Protein AF-A0A939DPF0-F1 (afdb_monomer_lite)

Structure (mmCIF, N/CA/C/O backbone):
data_AF-A0A939DPF0-F1
#
_entry.id   AF-A0A939DPF0-F1
#
loop_
_atom_site.group_PDB
_atom_site.id
_atom_site.type_symbol
_atom_site.label_atom_id
_atom_site.label_alt_id
_atom_site.label_comp_id
_atom_site.label_asym_id
_atom_site.label_entity_id
_atom_site.label_seq_id
_atom_site.pdbx_PDB_ins_code
_atom_site.Cartn_x
_atom_site.Cartn_y
_atom_site.Cartn_z
_atom_site.occupancy
_atom_site.B_iso_or_equiv
_atom_site.auth_seq_id
_atom_site.auth_comp_id
_atom_site.auth_asym_id
_atom_site.auth_atom_id
_atom_site.pdbx_PDB_model_num
ATOM 1 N N . MET A 1 1 ? -19.220 1.037 -7.546 1.00 44.16 1 MET A N 1
ATOM 2 C CA . MET A 1 1 ? -17.985 1.163 -6.741 1.00 44.16 1 MET A CA 1
ATOM 3 C C . MET A 1 1 ? -16.874 1.566 -7.686 1.00 44.16 1 MET A C 1
ATOM 5 O O . MET A 1 1 ? -16.738 0.910 -8.711 1.00 44.16 1 MET A O 1
ATOM 9 N N . ASN A 1 2 ? -16.155 2.658 -7.408 1.00 53.19 2 ASN A N 1
ATOM 10 C CA . ASN A 1 2 ? -14.982 3.020 -8.206 1.00 53.19 2 ASN A CA 1
ATOM 11 C C . ASN A 1 2 ? -13.992 1.861 -8.114 1.00 53.19 2 ASN A C 1
ATOM 13 O O . ASN A 1 2 ? -13.552 1.514 -7.020 1.00 53.19 2 ASN A O 1
ATOM 17 N N . LYS A 1 3 ? -13.730 1.218 -9.251 1.00 66.06 3 LYS A N 1
ATOM 18 C CA . LYS A 1 3 ? -12.729 0.166 -9.356 1.00 66.06 3 LYS A CA 1
ATOM 19 C C . LYS A 1 3 ? -11.383 0.836 -9.092 1.00 66.06 3 LYS A C 1
ATOM 21 O O . LYS A 1 3 ? -10.964 1.675 -9.883 1.00 66.06 3 LYS A O 1
ATOM 26 N N . LEU A 1 4 ? -10.782 0.549 -7.941 1.00 84.75 4 LEU A N 1
ATOM 27 C CA . LEU A 1 4 ? -9.407 0.948 -7.676 1.00 84.75 4 LEU A CA 1
ATOM 28 C C . LEU A 1 4 ? -8.543 0.140 -8.648 1.00 84.75 4 LEU A C 1
ATOM 30 O O . LEU A 1 4 ? -8.611 -1.085 -8.642 1.00 84.75 4 LEU A O 1
ATOM 34 N N . ASP A 1 5 ? -7.826 0.817 -9.537 1.00 89.62 5 ASP A N 1
ATOM 35 C CA . ASP A 1 5 ? -6.888 0.178 -10.456 1.00 89.62 5 ASP A CA 1
ATOM 36 C C . ASP A 1 5 ? -5.487 0.663 -10.105 1.00 89.62 5 ASP A C 1
ATOM 38 O O . ASP A 1 5 ? -5.183 1.852 -10.209 1.00 89.62 5 ASP A O 1
ATOM 42 N N . LEU A 1 6 ? -4.674 -0.257 -9.596 1.00 93.00 6 LEU A N 1
ATOM 43 C CA . LEU A 1 6 ? -3.308 0.013 -9.155 1.00 93.00 6 LEU A CA 1
ATOM 44 C C . LEU A 1 6 ? -2.271 -0.445 -10.186 1.00 93.00 6 LEU A C 1
ATOM 46 O O . LEU A 1 6 ? -1.075 -0.303 -9.942 1.00 93.00 6 LEU A O 1
ATOM 50 N N . ASN A 1 7 ? -2.712 -0.982 -11.325 1.00 94.69 7 ASN A N 1
ATOM 51 C CA . ASN A 1 7 ? -1.827 -1.491 -12.361 1.00 94.69 7 ASN A CA 1
ATOM 52 C C . ASN A 1 7 ? -1.511 -0.411 -13.403 1.00 94.69 7 ASN A C 1
ATOM 54 O O . ASN A 1 7 ? -2.320 0.462 -13.709 1.00 94.69 7 ASN A O 1
ATOM 58 N N . HIS A 1 8 ? -0.320 -0.494 -13.986 1.00 93.44 8 HIS A N 1
ATOM 59 C CA . HIS A 1 8 ? 0.135 0.380 -15.066 1.00 93.44 8 HIS A CA 1
ATOM 60 C C . HIS A 1 8 ? 1.061 -0.385 -16.017 1.00 93.44 8 HIS A C 1
ATOM 62 O O . HIS A 1 8 ? 1.435 -1.530 -15.778 1.00 93.44 8 HIS A O 1
ATOM 68 N N . ALA A 1 9 ? 1.475 0.266 -17.106 1.00 92.06 9 ALA A N 1
ATOM 69 C CA . ALA A 1 9 ? 2.286 -0.340 -18.169 1.00 92.06 9 ALA A CA 1
ATOM 70 C C . ALA A 1 9 ? 3.669 -0.865 -17.724 1.00 92.06 9 ALA A C 1
ATOM 72 O O . ALA A 1 9 ? 4.347 -1.529 -18.503 1.00 92.06 9 ALA A O 1
ATOM 73 N N . HIS A 1 10 ? 4.091 -0.558 -16.497 1.00 91.56 10 HIS A N 1
ATOM 74 C CA . HIS A 1 10 ? 5.377 -0.971 -15.931 1.00 91.56 10 HIS A CA 1
ATOM 75 C C . HIS A 1 10 ? 5.221 -1.921 -14.736 1.00 91.56 10 HIS A C 1
ATOM 77 O O . HIS A 1 10 ? 6.206 -2.222 -14.069 1.00 91.56 10 HIS A O 1
ATOM 83 N N . SER A 1 11 ? 4.002 -2.376 -14.436 1.00 92.88 11 SER A N 1
ATOM 84 C CA . SER A 1 11 ? 3.785 -3.350 -13.371 1.00 92.88 11 SER A CA 1
ATOM 85 C C . SER A 1 11 ? 4.331 -4.720 -13.784 1.00 92.88 11 SER A C 1
ATOM 87 O O . SER A 1 11 ? 4.074 -5.199 -14.889 1.00 92.88 11 SER A O 1
ATOM 89 N N . PHE A 1 12 ? 5.086 -5.350 -12.888 1.00 94.25 12 PHE A N 1
ATOM 90 C CA . PHE A 1 12 ? 5.681 -6.678 -13.064 1.00 94.25 12 PHE A CA 1
ATOM 91 C C . PHE A 1 12 ? 4.885 -7.744 -12.286 1.00 94.25 12 PHE A C 1
ATOM 93 O O . PHE A 1 12 ? 4.076 -7.374 -11.433 1.00 94.25 12 PHE A O 1
ATOM 100 N N . PRO A 1 13 ? 5.050 -9.050 -12.575 1.00 96.06 13 PRO A N 1
ATOM 101 C CA . PRO A 1 13 ? 4.161 -10.105 -12.075 1.00 96.06 13 PRO A CA 1
ATOM 102 C C . PRO A 1 13 ? 3.912 -10.083 -10.562 1.00 96.06 13 PRO A C 1
ATOM 104 O O . PRO A 1 13 ? 2.766 -10.159 -10.129 1.00 96.06 13 PRO A O 1
ATOM 107 N N . GLU A 1 14 ? 4.958 -9.919 -9.760 1.00 96.44 14 GLU A N 1
ATOM 108 C CA . GLU A 1 14 ? 4.870 -9.876 -8.300 1.00 96.44 14 GLU A CA 1
ATOM 109 C C . GLU A 1 14 ? 4.082 -8.648 -7.818 1.00 96.44 14 GLU A C 1
ATOM 111 O O . GLU A 1 14 ? 3.227 -8.752 -6.936 1.00 96.44 14 GLU A O 1
ATOM 116 N N . LEU A 1 15 ? 4.305 -7.491 -8.449 1.00 96.25 15 LEU A N 1
ATOM 117 C CA . LEU A 1 15 ? 3.567 -6.265 -8.153 1.00 96.25 15 LEU A CA 1
ATOM 118 C C . LEU A 1 15 ? 2.097 -6.360 -8.581 1.00 96.25 15 LEU A C 1
ATOM 120 O O . LEU A 1 15 ? 1.234 -5.853 -7.874 1.00 96.25 15 LEU A O 1
ATOM 124 N N . LEU A 1 16 ? 1.791 -7.032 -9.696 1.00 96.25 16 LEU A N 1
ATOM 125 C CA . LEU A 1 16 ? 0.411 -7.262 -10.143 1.00 96.25 16 LEU A CA 1
ATOM 126 C C . LEU A 1 16 ? -0.381 -8.074 -9.112 1.00 96.25 16 LEU A C 1
ATOM 128 O O . LEU A 1 16 ? -1.504 -7.703 -8.775 1.00 96.25 16 LEU A O 1
ATOM 132 N N . VAL A 1 17 ? 0.218 -9.144 -8.581 1.00 97.00 17 VAL A N 1
ATOM 133 C CA . VAL A 1 17 ? -0.404 -9.983 -7.544 1.00 97.00 17 VAL A CA 1
ATOM 134 C C . VAL A 1 17 ? -0.652 -9.175 -6.270 1.00 97.00 17 VAL A C 1
ATOM 136 O O . VAL A 1 17 ? -1.756 -9.205 -5.724 1.00 97.00 17 VAL A O 1
ATOM 139 N N . ASN A 1 18 ? 0.344 -8.407 -5.817 1.00 97.62 18 ASN A N 1
ATOM 140 C CA . ASN A 1 18 ? 0.189 -7.545 -4.646 1.00 97.62 18 ASN A CA 1
ATOM 141 C C . ASN A 1 18 ? -0.900 -6.475 -4.869 1.00 97.62 18 ASN A C 1
ATOM 143 O O . ASN A 1 18 ? -1.776 -6.299 -4.022 1.00 97.62 18 ASN A O 1
ATOM 147 N N . ASN A 1 19 ? -0.906 -5.817 -6.032 1.00 96.06 19 ASN A N 1
ATOM 148 C CA . ASN A 1 19 ? -1.905 -4.818 -6.407 1.00 96.06 19 ASN A CA 1
ATOM 149 C C . ASN A 1 19 ? -3.328 -5.393 -6.441 1.00 96.06 19 ASN A C 1
ATOM 151 O O . ASN A 1 19 ? -4.266 -4.714 -6.019 1.00 96.06 19 ASN A O 1
ATOM 155 N N . GLU A 1 20 ? -3.511 -6.620 -6.934 1.00 95.38 20 GLU A N 1
ATOM 156 C CA . GLU A 1 20 ? -4.809 -7.300 -6.950 1.00 95.38 20 GLU A CA 1
ATOM 157 C C . GLU A 1 20 ? -5.295 -7.603 -5.528 1.00 95.38 20 GLU A C 1
ATOM 159 O O . GLU A 1 20 ? -6.431 -7.263 -5.185 1.00 95.38 20 GLU A O 1
ATOM 164 N N . ALA A 1 21 ? -4.422 -8.146 -4.672 1.00 95.56 21 ALA A N 1
ATOM 165 C CA . ALA A 1 21 ? -4.735 -8.397 -3.267 1.00 95.56 21 ALA A CA 1
ATOM 166 C C . ALA A 1 21 ? -5.095 -7.100 -2.522 1.00 95.56 21 ALA A C 1
ATOM 168 O O . ALA A 1 21 ? -6.112 -7.034 -1.828 1.00 95.56 21 ALA A O 1
ATOM 169 N N . LEU A 1 22 ? -4.307 -6.040 -2.721 1.00 95.19 22 LEU A N 1
ATOM 170 C CA . LEU A 1 22 ? -4.523 -4.735 -2.099 1.00 95.19 22 LEU A CA 1
ATOM 171 C C . LEU A 1 22 ? -5.824 -4.080 -2.585 1.00 95.19 22 LEU A C 1
ATOM 173 O O . LEU A 1 22 ? -6.577 -3.518 -1.788 1.00 95.19 22 LEU A O 1
ATOM 177 N N . THR A 1 23 ? -6.121 -4.191 -3.881 1.00 94.19 23 THR A N 1
ATOM 178 C CA . THR A 1 23 ? -7.380 -3.721 -4.473 1.00 94.19 23 THR A CA 1
ATOM 179 C C . THR A 1 23 ? -8.573 -4.457 -3.876 1.00 94.19 23 THR A C 1
ATOM 181 O O . THR A 1 23 ? -9.534 -3.812 -3.456 1.00 94.19 23 THR A O 1
ATOM 184 N N . GLY A 1 24 ? -8.497 -5.789 -3.795 1.00 92.94 24 GLY A N 1
ATOM 185 C CA . GLY A 1 24 ? -9.526 -6.617 -3.175 1.00 92.94 24 GLY A CA 1
ATOM 186 C C . GLY A 1 24 ? -9.779 -6.202 -1.730 1.00 92.94 24 GLY A C 1
ATOM 187 O O . GLY A 1 24 ? -10.920 -5.920 -1.366 1.00 92.94 24 GLY A O 1
ATOM 188 N N . LEU A 1 25 ? -8.713 -6.049 -0.940 1.00 93.88 25 LEU A N 1
ATOM 189 C CA . LEU A 1 25 ? -8.804 -5.635 0.456 1.00 93.88 25 LEU A CA 1
ATOM 190 C C . LEU A 1 25 ? -9.462 -4.252 0.610 1.00 93.88 25 LEU A C 1
ATOM 192 O O . LEU A 1 25 ? -10.392 -4.093 1.395 1.00 93.88 25 LEU A O 1
ATOM 196 N N . LEU A 1 26 ? -9.049 -3.259 -0.182 1.00 91.31 26 LEU A N 1
ATOM 197 C CA . LEU A 1 26 ? -9.570 -1.883 -0.124 1.00 91.31 26 LEU A CA 1
ATOM 198 C C . LEU A 1 26 ? -10.998 -1.712 -0.687 1.00 91.31 26 LEU A C 1
ATOM 200 O O . LEU A 1 26 ? -11.600 -0.630 -0.574 1.00 91.31 26 LEU A O 1
ATOM 204 N N . CYS A 1 27 ? -11.558 -2.758 -1.300 1.00 89.25 27 CYS A N 1
ATOM 205 C CA . CYS A 1 27 ? -12.971 -2.816 -1.662 1.00 89.25 27 CYS A CA 1
ATOM 206 C C . CYS A 1 27 ? -13.880 -3.169 -0.476 1.00 89.25 27 CYS A C 1
ATOM 208 O O . CYS A 1 27 ? -15.075 -2.875 -0.554 1.00 89.25 27 CYS A O 1
ATOM 210 N N . HIS A 1 28 ? -13.346 -3.737 0.608 1.00 87.88 28 HIS A N 1
ATOM 211 C CA . HIS A 1 28 ? -14.111 -3.986 1.828 1.00 87.88 28 HIS A CA 1
ATOM 212 C C . HIS A 1 28 ? -14.405 -2.679 2.582 1.00 87.88 28 HIS A C 1
ATOM 214 O O . HIS A 1 28 ? -13.624 -1.728 2.544 1.00 87.88 28 HIS A O 1
ATOM 220 N N . GLU A 1 29 ? -15.559 -2.622 3.252 1.00 81.75 29 GLU A N 1
ATOM 221 C CA . GLU A 1 29 ? -15.962 -1.477 4.085 1.00 81.75 29 GLU A CA 1
ATOM 222 C C . GLU A 1 29 ? -15.100 -1.373 5.352 1.00 81.75 29 GLU A C 1
ATOM 224 O O . GLU A 1 29 ? -14.668 -0.283 5.722 1.00 81.75 29 GLU A O 1
ATOM 229 N N . GLU A 1 30 ? -14.778 -2.523 5.944 1.00 85.38 30 GLU A N 1
ATOM 230 C CA . GLU A 1 30 ? -13.875 -2.671 7.085 1.00 85.38 30 GLU A CA 1
ATOM 231 C C . GLU A 1 30 ? -12.727 -3.618 6.695 1.00 85.38 30 GLU A C 1
ATOM 233 O O . GLU A 1 30 ? -12.804 -4.823 6.945 1.00 85.38 30 GLU A O 1
ATOM 238 N N . PRO A 1 31 ? -11.687 -3.122 6.002 1.00 89.31 31 PRO A N 1
ATOM 239 C CA . PRO A 1 31 ? -10.534 -3.944 5.659 1.00 89.31 31 PRO A CA 1
ATOM 240 C C . PRO A 1 31 ? -9.748 -4.339 6.912 1.00 89.31 31 PRO A C 1
ATOM 242 O O . PRO A 1 31 ? -9.623 -3.554 7.854 1.00 89.31 31 PRO A O 1
ATOM 245 N N . ASP A 1 32 ? -9.157 -5.533 6.896 1.00 93.06 32 ASP A N 1
ATOM 246 C CA . ASP A 1 32 ? -8.199 -5.942 7.923 1.00 93.06 32 ASP A CA 1
ATOM 247 C C . ASP A 1 32 ? -6.960 -5.036 7.866 1.00 93.06 32 ASP A C 1
ATOM 249 O O . ASP A 1 32 ? -6.176 -5.068 6.915 1.00 93.06 32 ASP A O 1
ATOM 253 N N . THR A 1 33 ? -6.782 -4.211 8.898 1.00 90.38 33 THR A N 1
ATOM 254 C CA . THR A 1 33 ? -5.689 -3.239 8.984 1.00 90.38 33 THR A CA 1
ATOM 255 C C . THR A 1 33 ? -4.308 -3.897 9.057 1.00 90.38 33 THR A C 1
ATOM 257 O O . THR A 1 33 ? -3.336 -3.298 8.596 1.00 90.38 33 THR A O 1
ATOM 260 N N . GLN A 1 34 ? -4.188 -5.100 9.634 1.00 94.06 34 GLN A N 1
ATOM 261 C CA . GLN A 1 34 ? -2.903 -5.805 9.703 1.00 94.06 34 GLN A CA 1
ATOM 262 C C . GLN A 1 34 ? -2.495 -6.303 8.322 1.00 94.06 34 GLN A C 1
ATOM 264 O O . GLN A 1 34 ? -1.361 -6.079 7.899 1.00 94.06 34 GLN A O 1
ATOM 269 N N . GLU A 1 35 ? -3.438 -6.906 7.602 1.00 95.06 35 GLU A N 1
ATOM 270 C CA . GLU A 1 35 ? -3.209 -7.355 6.232 1.00 95.06 35 GLU A CA 1
ATOM 271 C C . GLU A 1 35 ? -2.973 -6.172 5.285 1.00 95.06 35 GLU A C 1
ATOM 273 O O . GLU A 1 35 ? -2.094 -6.226 4.427 1.00 95.06 35 GLU A O 1
ATOM 278 N N . LEU A 1 36 ? -3.679 -5.056 5.495 1.00 94.50 36 LEU A N 1
ATOM 279 C CA . LEU A 1 36 ? -3.473 -3.824 4.735 1.00 94.50 36 LEU A CA 1
ATOM 280 C C . LEU A 1 36 ? -2.052 -3.292 4.909 1.00 94.50 36 LEU A C 1
ATOM 282 O O . LEU A 1 36 ? -1.395 -2.962 3.924 1.00 94.50 36 LEU A O 1
ATOM 286 N N . LEU A 1 37 ? -1.570 -3.220 6.152 1.00 95.00 37 LEU A N 1
ATOM 287 C CA . LEU A 1 37 ? -0.205 -2.790 6.434 1.00 95.00 37 LEU A CA 1
ATOM 288 C C . LEU A 1 37 ? 0.810 -3.738 5.789 1.00 95.00 37 LEU A C 1
ATOM 290 O O . LEU A 1 37 ? 1.743 -3.271 5.142 1.00 95.00 37 LEU A O 1
ATOM 294 N N . ARG A 1 38 ? 0.599 -5.054 5.919 1.00 97.56 38 ARG A N 1
ATOM 295 C CA . ARG A 1 38 ? 1.471 -6.077 5.335 1.00 97.56 38 ARG A CA 1
ATOM 296 C C . ARG A 1 38 ? 1.589 -5.913 3.818 1.00 97.56 38 ARG A C 1
ATOM 298 O O . ARG A 1 38 ? 2.703 -5.845 3.309 1.00 97.56 38 ARG A O 1
ATOM 305 N N . LEU A 1 39 ? 0.460 -5.801 3.115 1.00 97.19 39 LEU A N 1
ATOM 306 C CA . LEU A 1 39 ? 0.426 -5.660 1.658 1.00 97.19 39 LEU A CA 1
ATOM 307 C C . LEU A 1 39 ? 1.059 -4.348 1.185 1.00 97.19 39 LEU A C 1
ATOM 309 O O . LEU A 1 39 ? 1.802 -4.364 0.209 1.00 97.19 39 LEU A O 1
ATOM 313 N N . VAL A 1 40 ? 0.807 -3.229 1.876 1.00 95.88 40 VAL A N 1
ATOM 314 C CA . VAL A 1 40 ? 1.414 -1.928 1.540 1.00 95.88 40 VAL A CA 1
ATOM 315 C C . VAL A 1 40 ? 2.929 -1.948 1.753 1.00 95.88 40 VAL A C 1
ATOM 317 O O . VAL A 1 40 ? 3.658 -1.434 0.908 1.00 95.88 40 VAL A O 1
ATOM 320 N N . SER A 1 41 ? 3.412 -2.553 2.842 1.00 97.00 41 SER A N 1
ATOM 321 C CA . SER A 1 41 ? 4.850 -2.707 3.093 1.00 97.00 41 SER A CA 1
ATOM 322 C C . SER A 1 41 ? 5.519 -3.613 2.059 1.00 97.00 41 SER A C 1
ATOM 324 O O . SER A 1 41 ? 6.539 -3.235 1.4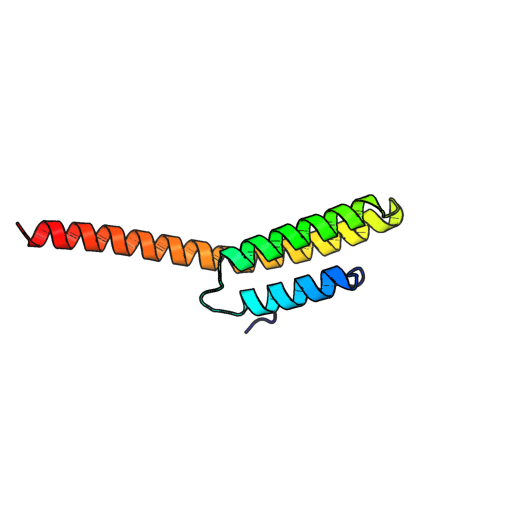95 1.00 97.00 41 SER A O 1
ATOM 326 N N . GLU A 1 42 ? 4.913 -4.760 1.746 1.00 97.62 42 GLU A N 1
ATOM 327 C CA . GLU A 1 42 ? 5.401 -5.665 0.698 1.00 97.62 42 GLU A CA 1
ATOM 328 C C . GLU A 1 42 ? 5.457 -4.959 -0.666 1.00 97.62 42 GLU A C 1
ATOM 330 O O . GLU A 1 42 ? 6.433 -5.087 -1.403 1.00 97.62 42 GLU A O 1
ATOM 335 N N . ARG A 1 43 ? 4.446 -4.143 -0.986 1.00 97.06 43 ARG A N 1
ATOM 336 C CA . ARG A 1 43 ? 4.425 -3.343 -2.214 1.00 97.06 43 ARG A CA 1
ATOM 337 C C . ARG A 1 43 ? 5.587 -2.356 -2.277 1.00 97.06 43 ARG A C 1
ATOM 339 O O . ARG A 1 43 ? 6.218 -2.239 -3.324 1.00 97.06 43 ARG A O 1
ATOM 346 N N . ASP A 1 44 ? 5.851 -1.635 -1.187 1.00 96.81 44 ASP A N 1
ATOM 347 C CA . ASP A 1 44 ? 6.953 -0.669 -1.106 1.00 96.81 44 ASP A CA 1
ATOM 348 C C . ASP A 1 44 ? 8.304 -1.358 -1.329 1.00 96.81 44 ASP A C 1
ATOM 350 O O . ASP A 1 44 ? 9.102 -0.907 -2.149 1.00 96.81 44 ASP A O 1
ATOM 354 N N . GLU A 1 45 ? 8.519 -2.516 -0.700 1.00 97.62 45 GLU A N 1
ATOM 355 C CA . GLU A 1 45 ? 9.725 -3.322 -0.896 1.00 97.62 45 GLU A CA 1
ATOM 356 C C . GLU A 1 45 ? 9.886 -3.775 -2.353 1.00 97.62 45 GLU A C 1
ATOM 358 O O . GLU A 1 45 ? 10.973 -3.632 -2.921 1.00 97.62 45 GLU A O 1
ATOM 363 N N . LEU A 1 46 ? 8.816 -4.263 -2.991 1.00 97.25 46 LEU A N 1
ATOM 364 C CA . LEU A 1 46 ? 8.830 -4.668 -4.401 1.00 97.25 46 LEU A CA 1
ATOM 365 C C . LEU A 1 46 ? 9.175 -3.489 -5.321 1.00 97.25 46 LEU A C 1
ATOM 367 O O . LEU A 1 46 ? 10.051 -3.605 -6.183 1.00 97.25 46 LEU A O 1
ATOM 371 N N . VAL A 1 47 ? 8.520 -2.344 -5.124 1.00 96.44 47 VAL A N 1
ATOM 372 C CA . VAL A 1 47 ? 8.720 -1.131 -5.929 1.00 96.44 47 VAL A CA 1
ATOM 373 C C . VAL A 1 47 ? 10.134 -0.589 -5.762 1.00 96.44 47 VAL A C 1
ATOM 375 O O . VAL A 1 47 ? 10.793 -0.296 -6.759 1.00 96.44 47 VAL A O 1
ATOM 378 N N . MET A 1 48 ? 10.630 -0.485 -4.529 1.00 96.31 48 MET A N 1
ATOM 379 C CA . MET A 1 48 ? 11.970 0.033 -4.241 1.00 96.31 48 MET A CA 1
ATOM 380 C C . MET A 1 48 ? 13.062 -0.907 -4.761 1.00 96.31 48 MET A C 1
ATOM 382 O O . MET A 1 48 ? 14.044 -0.444 -5.346 1.00 96.31 48 MET A O 1
ATOM 386 N N . THR A 1 49 ? 12.866 -2.222 -4.625 1.00 96.12 49 THR A N 1
ATOM 387 C CA . THR A 1 49 ? 13.771 -3.233 -5.190 1.00 96.12 49 THR A CA 1
ATOM 388 C C . THR A 1 49 ? 13.828 -3.129 -6.712 1.00 96.12 49 THR A C 1
ATOM 390 O O . THR A 1 49 ? 14.915 -3.069 -7.290 1.00 96.12 49 THR A O 1
ATOM 393 N N . HIS A 1 50 ? 12.671 -3.043 -7.374 1.00 95.62 50 HIS A N 1
ATOM 394 C CA . HIS A 1 50 ? 12.620 -2.900 -8.825 1.00 95.62 50 HIS A CA 1
ATOM 395 C C . HIS A 1 50 ? 13.239 -1.575 -9.281 1.00 95.62 50 HIS A C 1
ATOM 397 O O . HIS A 1 50 ? 14.066 -1.560 -10.192 1.00 95.62 50 HIS A O 1
ATOM 403 N N . LEU A 1 51 ? 12.933 -0.472 -8.595 1.00 94.38 51 LEU A N 1
ATOM 404 C CA . LEU A 1 51 ? 13.469 0.851 -8.900 1.00 94.38 51 LEU A CA 1
ATOM 405 C C . LEU A 1 51 ? 15.003 0.894 -8.837 1.00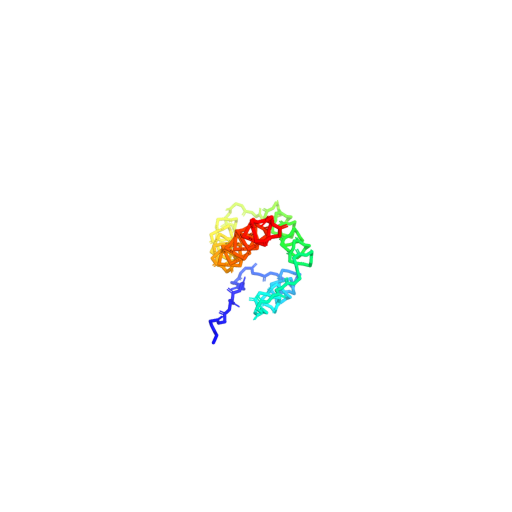 94.38 51 LEU A C 1
ATOM 407 O O . LEU A 1 51 ? 15.632 1.542 -9.676 1.00 94.38 51 LEU A O 1
ATOM 411 N N . ALA A 1 52 ? 15.605 0.193 -7.872 1.00 94.38 52 ALA A N 1
ATOM 412 C CA . ALA A 1 52 ? 17.056 0.076 -7.753 1.00 94.38 52 ALA A CA 1
ATOM 413 C C . ALA A 1 52 ? 17.695 -0.692 -8.924 1.00 94.38 52 ALA A C 1
ATOM 415 O O . ALA A 1 52 ? 18.858 -0.449 -9.243 1.00 94.38 52 ALA A O 1
ATOM 416 N N . SER A 1 53 ? 16.943 -1.589 -9.569 1.00 93.56 53 SER A N 1
ATOM 417 C CA . SER A 1 53 ? 17.408 -2.396 -10.706 1.00 93.56 53 SER A CA 1
ATOM 418 C C . SER A 1 53 ? 17.265 -1.715 -12.074 1.00 93.56 53 SER A C 1
ATOM 420 O O . SER A 1 53 ? 17.885 -2.157 -13.038 1.00 93.56 53 SER A O 1
ATOM 422 N N . LEU A 1 54 ? 16.460 -0.651 -12.173 1.00 93.62 54 LEU A N 1
ATOM 423 C CA . LEU A 1 54 ? 16.180 0.037 -13.436 1.00 93.62 54 LEU A CA 1
ATOM 424 C C . LEU A 1 54 ? 17.325 0.959 -13.877 1.00 93.62 54 LEU A C 1
ATOM 426 O O . LEU A 1 54 ? 18.061 1.514 -13.061 1.00 93.62 54 LEU A O 1
ATOM 430 N N . GLU A 1 55 ? 17.417 1.202 -15.184 1.00 91.19 55 GLU A N 1
ATOM 431 C CA . GLU A 1 55 ? 18.256 2.264 -15.747 1.00 91.19 55 GLU A CA 1
ATOM 432 C C . GLU A 1 55 ? 17.578 3.638 -15.619 1.00 91.19 55 GLU A C 1
ATOM 434 O O . GLU A 1 55 ? 16.349 3.750 -15.603 1.00 91.19 55 GLU A O 1
ATOM 439 N N . ASP A 1 56 ? 18.363 4.718 -15.574 1.00 87.50 56 ASP A N 1
ATOM 440 C CA . ASP A 1 56 ? 17.853 6.080 -15.336 1.00 87.50 56 ASP A CA 1
ATOM 441 C C . ASP A 1 56 ? 16.791 6.535 -16.353 1.00 87.50 56 ASP A C 1
ATOM 443 O O . ASP A 1 56 ? 15.870 7.276 -16.002 1.00 87.50 56 ASP A O 1
ATOM 447 N N . SER A 1 57 ? 16.870 6.046 -17.595 1.00 84.12 57 SER A N 1
ATOM 448 C CA . SER A 1 57 ? 15.887 6.307 -18.654 1.00 84.12 57 SER A CA 1
ATOM 449 C C . SER A 1 57 ? 14.504 5.711 -18.348 1.00 84.12 57 SER A C 1
ATOM 451 O O . SER A 1 57 ? 13.486 6.296 -18.720 1.00 84.12 57 SER A O 1
ATOM 453 N N . GLN A 1 58 ? 14.454 4.584 -17.635 1.00 88.25 58 GLN A N 1
ATOM 454 C CA . GLN A 1 58 ? 13.234 3.851 -17.284 1.00 88.25 58 GLN A CA 1
ATOM 455 C C . GLN A 1 58 ? 12.700 4.243 -15.900 1.00 88.25 58 GLN A C 1
ATOM 457 O O . GLN A 1 58 ? 11.486 4.235 -15.684 1.00 88.25 58 GLN A O 1
ATOM 462 N N . LYS A 1 59 ? 13.584 4.656 -14.979 1.00 93.31 59 LYS A N 1
ATOM 463 C CA . LYS A 1 59 ? 13.214 5.067 -13.613 1.00 93.31 59 LYS A CA 1
AT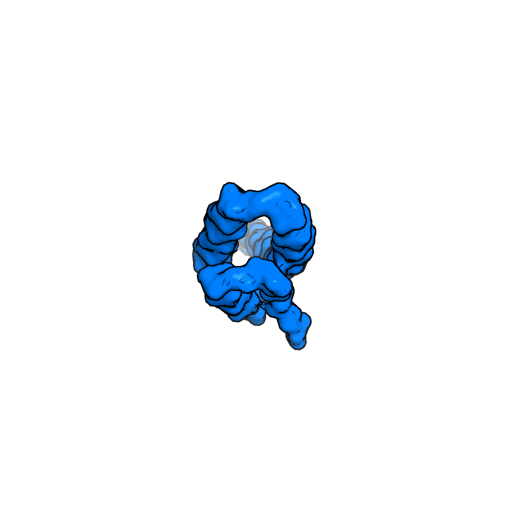OM 464 C C . LYS A 1 59 ? 12.151 6.151 -13.595 1.00 93.31 59 LYS A C 1
ATOM 466 O O . LYS A 1 59 ? 11.202 6.054 -12.828 1.00 93.31 59 LYS A O 1
ATOM 471 N N . LYS A 1 60 ? 12.292 7.187 -14.428 1.00 92.94 60 LYS A N 1
ATOM 472 C CA . LYS A 1 60 ? 11.379 8.336 -14.389 1.00 92.94 60 LYS A CA 1
ATOM 473 C C . LYS A 1 60 ? 9.931 7.931 -14.686 1.00 92.94 60 LYS A C 1
ATOM 475 O O . LYS A 1 60 ? 9.041 8.282 -13.918 1.00 92.94 60 LYS A O 1
ATOM 480 N N . ALA A 1 61 ? 9.713 7.168 -15.757 1.00 91.88 61 ALA A N 1
ATOM 481 C CA . ALA A 1 61 ? 8.379 6.713 -16.146 1.00 91.88 61 ALA A CA 1
ATOM 482 C C . ALA A 1 61 ? 7.770 5.767 -15.098 1.00 91.88 61 ALA A C 1
ATOM 484 O O . ALA A 1 61 ? 6.595 5.894 -14.757 1.00 91.88 61 ALA A O 1
ATOM 485 N N . PHE A 1 62 ? 8.587 4.868 -14.536 1.00 94.62 62 PHE A N 1
ATOM 486 C CA . PHE A 1 62 ? 8.162 3.982 -13.456 1.00 94.62 62 PHE A CA 1
ATOM 487 C C . PHE A 1 62 ? 7.752 4.768 -12.199 1.00 94.62 62 PHE A C 1
ATOM 489 O O . PHE A 1 62 ? 6.645 4.584 -11.704 1.00 94.62 62 PHE A O 1
ATOM 496 N N . ILE A 1 63 ? 8.581 5.713 -11.738 1.00 94.44 63 ILE A N 1
ATOM 497 C CA . ILE A 1 63 ? 8.292 6.556 -10.564 1.00 94.44 63 ILE A CA 1
ATOM 498 C C . ILE A 1 63 ? 6.997 7.350 -10.752 1.00 94.44 63 ILE A C 1
ATOM 500 O O . ILE A 1 63 ? 6.184 7.427 -9.834 1.00 94.44 63 ILE A O 1
ATOM 504 N N . GLU A 1 64 ? 6.798 7.970 -11.916 1.00 94.69 64 GLU A N 1
ATOM 505 C CA . GLU A 1 64 ? 5.594 8.764 -12.181 1.00 94.69 64 GLU A CA 1
ATOM 506 C C . GLU A 1 64 ? 4.322 7.907 -12.124 1.00 94.69 64 GLU A C 1
ATOM 508 O O . GLU A 1 64 ? 3.323 8.336 -11.538 1.00 94.69 64 GLU A O 1
ATOM 513 N N . ALA A 1 65 ? 4.375 6.684 -12.661 1.00 94.44 65 ALA A N 1
ATOM 514 C CA . ALA A 1 65 ? 3.272 5.733 -12.584 1.00 94.44 65 ALA A CA 1
ATOM 515 C C . ALA A 1 65 ? 3.017 5.263 -11.139 1.00 94.44 65 ALA A C 1
ATOM 517 O O . ALA A 1 65 ? 1.884 5.322 -10.661 1.00 94.44 65 ALA A O 1
ATOM 518 N N . GLU A 1 66 ? 4.070 4.902 -10.403 1.00 95.44 66 GLU A N 1
ATOM 519 C CA . GLU A 1 66 ? 3.975 4.468 -9.004 1.00 95.44 66 GLU A CA 1
ATOM 520 C C . GLU A 1 66 ? 3.443 5.567 -8.077 1.00 95.44 66 GLU A C 1
ATOM 522 O O . GLU A 1 66 ? 2.636 5.316 -7.179 1.00 95.44 66 GLU A O 1
ATOM 527 N N . LEU A 1 67 ? 3.826 6.823 -8.320 1.00 94.94 67 LEU A N 1
ATOM 528 C CA . LEU A 1 67 ? 3.280 7.970 -7.597 1.00 94.94 67 LEU A CA 1
ATOM 529 C C . LEU A 1 67 ? 1.772 8.123 -7.817 1.00 94.94 67 LEU A C 1
ATOM 531 O O . LEU A 1 67 ? 1.068 8.517 -6.884 1.00 94.94 67 LEU A O 1
ATOM 535 N N . ALA A 1 68 ? 1.265 7.829 -9.017 1.00 94.62 68 ALA A N 1
ATOM 536 C CA . ALA A 1 68 ? -0.169 7.853 -9.283 1.00 94.62 68 ALA A CA 1
ATOM 537 C C . ALA A 1 68 ? -0.896 6.759 -8.484 1.00 94.62 68 ALA A C 1
ATOM 539 O O . ALA A 1 68 ? -1.876 7.058 -7.801 1.00 94.62 68 ALA A O 1
ATOM 540 N N . CYS A 1 69 ? -0.370 5.532 -8.468 1.00 94.75 69 CYS A N 1
ATOM 541 C CA . CYS A 1 69 ? -0.920 4.431 -7.674 1.00 94.75 69 CYS A CA 1
ATOM 542 C C . CYS A 1 69 ? -0.903 4.742 -6.170 1.00 94.75 69 CYS A C 1
ATOM 544 O O . CYS A 1 69 ? -1.916 4.580 -5.490 1.00 94.75 69 CYS A O 1
ATOM 546 N N . ASN A 1 70 ? 0.199 5.291 -5.653 1.00 95.25 70 ASN A N 1
ATOM 547 C CA . ASN A 1 70 ? 0.317 5.686 -4.248 1.00 95.25 70 ASN A CA 1
ATOM 548 C C . ASN A 1 70 ? -0.692 6.773 -3.851 1.00 95.25 70 ASN A C 1
ATOM 550 O O . ASN A 1 70 ? -1.221 6.753 -2.736 1.00 95.25 70 ASN A O 1
ATOM 554 N N . ARG A 1 71 ? -0.998 7.713 -4.756 1.00 95.12 71 ARG A N 1
ATOM 555 C CA . ARG A 1 71 ? -2.065 8.702 -4.530 1.00 95.12 71 ARG A CA 1
ATOM 556 C C . ARG A 1 71 ? -3.425 8.024 -4.411 1.00 95.12 71 ARG A C 1
ATOM 558 O O . ARG A 1 71 ? -4.129 8.305 -3.448 1.00 9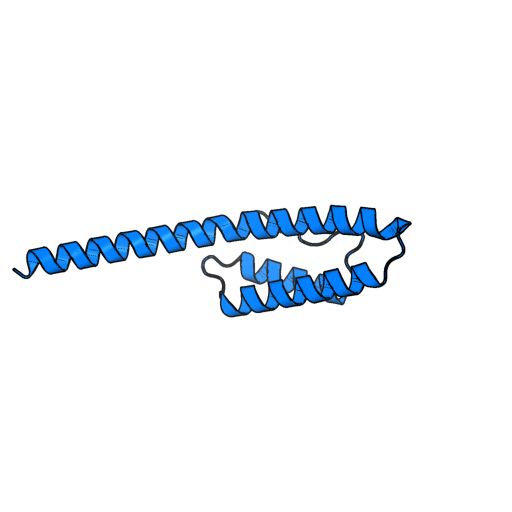5.12 71 ARG A O 1
ATOM 565 N N . LEU A 1 72 ? -3.747 7.089 -5.305 1.00 93.62 72 LEU A N 1
ATOM 566 C CA . LEU A 1 72 ? -5.010 6.346 -5.264 1.00 93.62 72 LEU A CA 1
ATOM 567 C C . LEU A 1 72 ? -5.160 5.523 -3.975 1.00 93.62 72 LEU A C 1
ATOM 569 O O . LEU A 1 72 ? -6.213 5.558 -3.336 1.00 93.62 72 LEU A O 1
ATOM 573 N N . ILE A 1 73 ? -4.098 4.832 -3.546 1.00 93.56 73 ILE A N 1
ATOM 574 C CA . ILE A 1 73 ? -4.080 4.089 -2.275 1.00 93.56 73 ILE A CA 1
ATOM 575 C C . ILE A 1 73 ? -4.360 5.044 -1.108 1.00 93.56 73 ILE A C 1
ATOM 577 O O . ILE A 1 73 ? -5.233 4.788 -0.275 1.00 93.56 73 ILE A O 1
ATOM 581 N N . LYS A 1 74 ? -3.667 6.188 -1.065 1.00 93.94 74 LYS A N 1
ATOM 582 C CA . LYS A 1 74 ? -3.838 7.192 -0.009 1.00 93.94 74 LYS A CA 1
ATOM 583 C C . LYS A 1 74 ? -5.251 7.774 0.017 1.00 93.94 74 LYS A C 1
ATOM 585 O O . LYS A 1 74 ? -5.842 7.870 1.092 1.00 93.94 74 LYS A O 1
ATOM 590 N N . GLU A 1 75 ? -5.796 8.133 -1.142 1.00 92.88 75 GLU A N 1
ATOM 591 C CA . GLU A 1 75 ? -7.167 8.636 -1.287 1.00 92.88 75 GLU A CA 1
ATOM 592 C C . GLU A 1 75 ? -8.201 7.619 -0.801 1.00 92.88 75 GLU A C 1
ATOM 594 O O . GLU A 1 75 ? -9.234 8.004 -0.255 1.00 92.88 75 GLU A O 1
ATOM 599 N N . ARG A 1 76 ? -7.919 6.319 -0.945 1.00 91.12 76 ARG A N 1
ATOM 600 C CA . ARG A 1 76 ? -8.814 5.264 -0.474 1.00 91.12 76 ARG A CA 1
ATOM 601 C C . ARG A 1 76 ? -8.719 5.012 1.030 1.00 91.12 76 ARG A C 1
ATOM 603 O O . ARG A 1 76 ? -9.746 4.763 1.658 1.00 91.12 76 ARG A O 1
ATOM 610 N N . ILE A 1 77 ? -7.526 5.108 1.613 1.00 91.62 77 ILE A N 1
ATOM 611 C CA . ILE A 1 77 ? -7.291 4.867 3.047 1.00 91.62 77 ILE A CA 1
ATOM 612 C C . ILE A 1 77 ? -7.721 6.062 3.913 1.00 91.62 77 ILE A C 1
ATOM 614 O O . ILE A 1 77 ? -8.233 5.873 5.016 1.00 91.62 77 ILE A O 1
ATOM 618 N N . GLN A 1 78 ? -7.561 7.299 3.431 1.00 91.88 78 GLN A N 1
ATOM 619 C CA . GLN A 1 78 ? -7.886 8.509 4.202 1.00 91.88 78 GLN A CA 1
ATOM 620 C C . GLN A 1 78 ? -9.328 8.539 4.757 1.00 91.88 78 GLN A C 1
ATOM 622 O O . GLN A 1 78 ? -9.492 8.838 5.942 1.00 91.88 78 GLN A O 1
ATOM 627 N N . PRO A 1 79 ? -10.375 8.199 3.979 1.00 90.94 79 PRO A N 1
ATOM 628 C CA . PRO A 1 79 ? -11.738 8.106 4.498 1.00 90.94 79 PRO A CA 1
ATOM 629 C C . PRO A 1 79 ? -11.917 7.044 5.591 1.00 90.94 79 PRO A C 1
ATOM 631 O O . PRO A 1 79 ? -12.677 7.271 6.532 1.00 90.94 79 PRO A O 1
ATOM 634 N N . LEU A 1 80 ? -11.212 5.910 5.501 1.00 89.50 80 LEU A N 1
ATOM 635 C CA . LEU A 1 80 ? -11.267 4.844 6.512 1.00 89.50 80 LEU A CA 1
ATOM 636 C C . LEU A 1 80 ? -10.696 5.331 7.850 1.00 89.50 80 LEU A C 1
ATOM 638 O O . LEU A 1 80 ? -11.285 5.102 8.911 1.00 89.50 80 LEU A O 1
ATOM 642 N N . LEU A 1 81 ? -9.588 6.077 7.792 1.00 88.75 81 LEU A N 1
ATOM 643 C CA . LEU A 1 81 ? -8.992 6.713 8.963 1.00 88.75 81 LEU A CA 1
ATOM 644 C C . LEU A 1 81 ? -9.954 7.733 9.588 1.00 88.75 81 LEU A C 1
ATOM 646 O O . LEU A 1 81 ? -10.247 7.648 10.779 1.00 88.75 81 LEU A O 1
ATOM 650 N N . ALA A 1 82 ? -10.508 8.641 8.779 1.00 90.12 82 ALA A N 1
ATOM 651 C CA . ALA A 1 82 ? -11.442 9.662 9.254 1.00 90.12 82 ALA A CA 1
ATOM 652 C C . ALA A 1 82 ? -12.703 9.050 9.900 1.00 90.12 82 ALA A C 1
ATOM 654 O O . ALA A 1 82 ? -13.174 9.526 10.936 1.00 90.12 82 ALA A O 1
ATOM 655 N N . SER A 1 83 ? -13.232 7.964 9.325 1.00 88.50 83 SER A N 1
ATOM 656 C CA . SER A 1 83 ? -14.365 7.215 9.886 1.00 88.50 83 SER A CA 1
ATOM 657 C C . SER A 1 83 ? -14.031 6.600 11.252 1.00 88.50 83 SER A C 1
ATOM 659 O O . SER A 1 83 ? -14.797 6.725 12.216 1.00 88.50 83 SER A O 1
ATOM 661 N N . THR A 1 84 ? -12.847 5.997 11.373 1.00 87.88 84 THR A N 1
ATOM 662 C CA . THR A 1 84 ? -12.366 5.398 12.626 1.00 87.88 84 THR A CA 1
ATOM 663 C C . THR A 1 84 ? -12.204 6.454 13.726 1.00 87.88 84 THR A C 1
ATOM 665 O O . THR A 1 84 ? -12.663 6.260 14.856 1.00 87.88 84 THR A O 1
ATOM 668 N N . GLU A 1 85 ? -11.625 7.614 13.403 1.00 90.31 85 GLU A N 1
ATOM 669 C CA . GLU A 1 85 ? -11.467 8.739 14.336 1.00 90.31 85 GLU A CA 1
ATOM 670 C C . GLU A 1 85 ? -12.816 9.298 14.817 1.00 90.31 85 GLU A C 1
ATOM 672 O O . GLU A 1 85 ? -13.002 9.575 16.012 1.00 90.31 85 GLU A O 1
ATOM 677 N N . ALA A 1 86 ? -13.782 9.436 13.903 1.00 91.31 86 ALA A N 1
ATOM 678 C CA . ALA A 1 86 ? -15.133 9.884 14.225 1.00 91.31 86 ALA A CA 1
ATOM 679 C C . ALA A 1 86 ? -15.839 8.901 15.175 1.00 91.31 86 ALA A C 1
ATOM 681 O O . ALA A 1 86 ? -16.422 9.318 16.185 1.00 91.31 86 ALA A O 1
ATOM 682 N N . THR A 1 87 ? -15.727 7.599 14.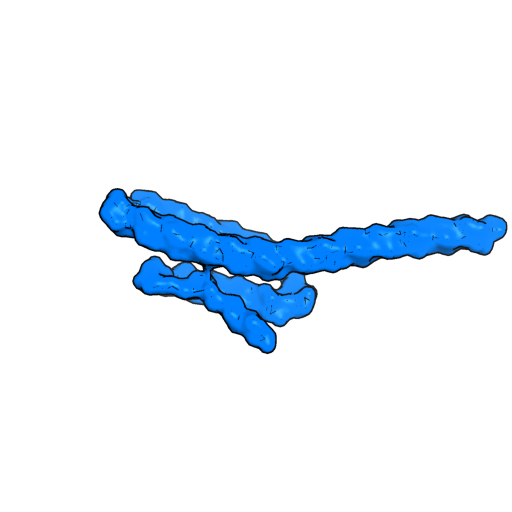901 1.00 89.25 87 THR A N 1
ATOM 683 C CA . THR A 1 87 ? -16.285 6.527 15.737 1.00 89.25 87 THR A CA 1
ATOM 684 C C . THR A 1 87 ? -15.683 6.539 17.140 1.00 89.25 87 THR A C 1
ATOM 686 O O . THR A 1 87 ? -16.419 6.551 18.131 1.00 89.25 87 THR A O 1
ATOM 689 N N . LEU A 1 88 ? -14.356 6.633 17.255 1.00 91.12 88 LEU A N 1
ATOM 690 C CA . LEU A 1 88 ? -13.674 6.713 18.547 1.00 91.12 88 LEU A CA 1
ATOM 691 C C . LEU A 1 88 ? -14.109 7.952 19.345 1.00 91.12 88 LEU A C 1
ATOM 693 O O . LEU A 1 88 ?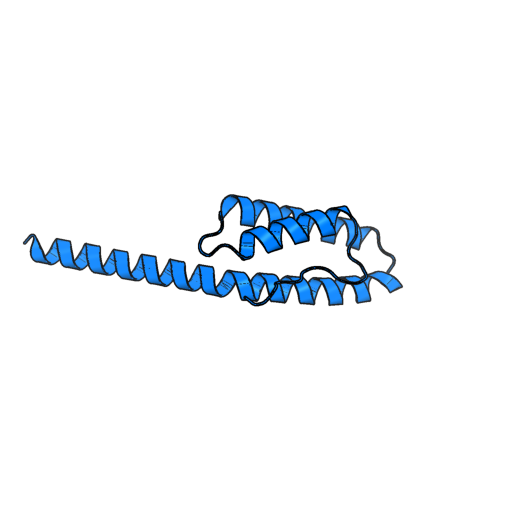 -14.388 7.874 20.546 1.00 91.12 88 LEU A O 1
ATOM 697 N N . THR A 1 89 ? -14.214 9.098 18.673 1.00 91.19 89 THR A N 1
ATOM 698 C CA . THR A 1 89 ? -14.653 10.352 19.293 1.00 91.19 89 THR A CA 1
ATOM 699 C C . THR A 1 89 ? -16.079 10.242 19.833 1.00 91.19 89 THR A C 1
ATOM 701 O O . THR A 1 89 ? -16.348 10.677 20.960 1.00 91.19 89 THR A O 1
ATOM 704 N N . SER A 1 90 ? -16.998 9.648 19.064 1.00 90.94 90 SER A N 1
ATOM 705 C CA . SER A 1 90 ? -18.383 9.437 19.498 1.00 90.94 90 SER A CA 1
ATOM 706 C C . SER A 1 90 ? -18.441 8.501 20.712 1.00 90.94 90 SER A C 1
ATOM 708 O O . SER A 1 90 ? -19.084 8.826 21.713 1.00 90.94 90 SER A O 1
ATOM 710 N N . PHE A 1 91 ? -17.665 7.414 20.695 1.00 92.81 91 PHE A N 1
ATOM 711 C CA . PHE A 1 91 ? -17.589 6.446 21.785 1.00 92.81 91 PHE A CA 1
ATOM 712 C C . PHE A 1 91 ? -17.109 7.082 23.097 1.00 92.81 91 PHE A C 1
ATOM 714 O O . PHE A 1 91 ? -17.715 6.893 24.158 1.00 92.81 91 PHE A O 1
ATOM 721 N N . VAL A 1 92 ? -16.058 7.909 23.041 1.00 92.38 92 VAL A N 1
ATOM 722 C CA . VAL A 1 92 ? -15.546 8.639 24.212 1.00 92.38 92 VAL A CA 1
ATOM 723 C C . VAL A 1 92 ? -16.604 9.590 24.786 1.00 92.38 92 VAL A C 1
ATOM 725 O O . VAL A 1 92 ? -16.745 9.682 26.011 1.00 92.38 92 VAL A O 1
ATOM 728 N N . ARG A 1 93 ? -17.373 10.282 23.933 1.00 90.25 93 ARG A N 1
ATOM 729 C CA . ARG A 1 93 ? -18.474 11.161 24.367 1.00 90.25 93 ARG A CA 1
ATOM 730 C C . ARG A 1 93 ? -19.588 10.364 25.046 1.00 90.25 93 ARG A C 1
ATOM 732 O O . ARG A 1 93 ? -19.989 10.724 26.153 1.00 90.25 93 ARG A O 1
ATOM 739 N N . SER A 1 94 ? -20.010 9.248 24.455 1.00 89.94 94 SER A N 1
ATOM 740 C CA . SER A 1 94 ? -21.022 8.348 25.024 1.00 89.94 94 SER A CA 1
ATOM 741 C C . SER A 1 94 ? -20.597 7.800 26.391 1.00 89.94 94 SER A C 1
ATOM 743 O O . SER A 1 94 ? -21.363 7.853 27.355 1.00 89.94 94 SER A O 1
ATOM 745 N N . LYS A 1 95 ? -19.331 7.386 26.540 1.00 91.56 95 LYS A N 1
ATOM 746 C CA . LYS A 1 95 ? -18.766 6.945 27.828 1.00 91.56 95 LYS A CA 1
ATOM 747 C C . LYS A 1 95 ? -18.814 8.043 28.898 1.00 91.56 95 LYS A C 1
ATOM 749 O O . LYS A 1 95 ? -19.092 7.751 30.062 1.00 91.56 95 LYS A O 1
ATOM 754 N N . LYS A 1 96 ? -18.549 9.305 28.531 1.00 89.44 96 LYS A N 1
ATOM 755 C CA . LYS A 1 96 ? -18.665 10.456 29.448 1.00 89.44 96 LYS A CA 1
ATOM 756 C C . LYS A 1 96 ? -20.118 10.715 29.855 1.00 89.44 96 LYS A C 1
ATOM 758 O O . LYS A 1 96 ? -20.365 10.946 31.036 1.00 89.44 96 LYS A O 1
ATOM 763 N N . ALA A 1 97 ? -21.062 10.639 28.916 1.00 88.06 97 ALA A N 1
ATOM 764 C CA . ALA A 1 97 ? -22.484 10.826 29.192 1.00 88.06 97 ALA A CA 1
ATOM 765 C C . ALA A 1 97 ? -23.003 9.781 30.192 1.00 88.06 97 ALA A C 1
ATOM 767 O O . ALA A 1 97 ? -23.552 10.149 31.225 1.00 88.06 97 ALA A O 1
ATOM 768 N N . ILE A 1 98 ? -22.720 8.492 29.972 1.00 88.25 98 ILE A N 1
ATOM 769 C CA . ILE A 1 98 ? -23.127 7.407 30.885 1.00 88.25 98 ILE A CA 1
ATOM 770 C C . ILE A 1 98 ? -22.579 7.626 32.304 1.00 88.25 98 ILE A C 1
ATOM 772 O O . ILE A 1 98 ? -23.302 7.453 33.283 1.00 88.25 98 ILE A O 1
ATOM 776 N N . LYS A 1 99 ? -21.314 8.051 32.438 1.00 85.06 99 LYS A N 1
ATOM 777 C CA . LYS A 1 99 ? -20.727 8.382 33.749 1.00 85.06 99 LYS A CA 1
ATOM 778 C C . LYS A 1 99 ? -21.445 9.536 34.458 1.00 85.06 99 LYS A C 1
ATOM 780 O O . LYS A 1 99 ? -21.440 9.564 35.683 1.00 85.06 99 LYS A O 1
ATOM 785 N N . LYS A 1 100 ? -22.034 10.473 33.710 1.00 78.25 100 LYS A N 1
ATOM 786 C CA . LYS A 1 100 ? -22.789 11.610 34.253 1.00 78.25 100 LYS A CA 1
ATOM 787 C C . LYS A 1 100 ? -24.184 11.201 34.745 1.00 78.25 100 LYS A C 1
ATOM 789 O O . LYS A 1 100 ? -24.632 11.769 35.726 1.00 78.25 100 LYS A O 1
ATOM 794 N N . TYR A 1 101 ? -24.826 10.220 34.105 1.00 74.75 101 TYR A N 1
ATOM 795 C CA . TYR A 1 101 ? -26.159 9.721 34.488 1.00 74.75 101 TYR A CA 1
ATOM 796 C C . TYR A 1 101 ? -26.150 8.657 35.597 1.00 74.75 101 TYR A C 1
ATOM 798 O O . TYR A 1 101 ? -27.187 8.397 36.192 1.00 74.75 101 TYR A O 1
ATOM 806 N N . LYS A 1 102 ? -25.002 8.025 35.883 1.00 65.00 102 LYS A N 1
ATOM 807 C CA . LYS A 1 102 ? -24.835 7.105 37.028 1.00 65.00 102 LYS A CA 1
ATOM 808 C C . LYS A 1 102 ? -24.535 7.822 38.361 1.00 65.00 102 LYS A C 1
ATOM 810 O O . LYS A 1 102 ? -24.160 7.149 39.318 1.00 65.00 102 LYS A O 1
ATOM 815 N N . ARG A 1 103 ? -24.622 9.156 38.404 1.00 51.94 103 ARG A N 1
ATOM 816 C CA . ARG A 1 103 ? -24.466 9.979 39.612 1.00 51.94 103 ARG A CA 1
ATOM 817 C C . ARG A 1 103 ? -25.805 10.521 40.069 1.00 51.94 103 ARG A C 1
ATOM 819 O O . ARG A 1 103 ? -26.610 10.854 39.175 1.00 51.94 103 ARG A O 1
#

Radius of gyration: 19.03 Å; chains: 1; bounding box: 44×22×58 Å

Sequence (103 aa):
MNKLDLNHAHSFPELLVNNEALTGLLCHEEPDTQELLRLVSERDELVMTHLASLEDSQKKAFIEAELACNRLIKERIQPLLASTEATLTSFVRSKKAIKKYKR

pLDDT: mean 90.65, std 8.95, range [44.16, 97.62]

Foldseek 3Di:
DPQLDLDDPPQDPVLVVLRVVLSVQLVDPDGDPVVNVVSVVVNVVVLVVVLVVDDPVVNVVSVVSNVVSVVSSCVSVVVVVVVVVVVVVVVVVVVVVVVVVVD

Secondary structure (DSSP, 8-state):
--------TT--HHHHHHHHHHHHHHTSSS--HHHHHHHHHHHHHHHHHHHHHS-HHHHHHHHHHHHHHHHHHHHHHHHHHHHHHHHHHHHHHHHHHHHHHT-

InterPro domains:
  IPR008622 Flagellar protein FliT [PF05400] (29-102)

Organism: NCBI:txid751969